Protein AF-A0AAD5N451-F1 (afdb_monomer)

Mean predicted aligned error: 6.52 Å

Nearest PDB structures (foldseek):
  6ysz-assembly1_A  TM=2.350E-01  e=9.294E+00  Escherichia phage T7

Structure (mmCIF, N/CA/C/O backbone):
data_AF-A0AAD5N451-F1
#
_entry.id   AF-A0AAD5N451-F1
#
loop_
_atom_site.group_PDB
_atom_site.id
_atom_site.type_symbol
_atom_site.label_atom_id
_atom_site.label_alt_id
_atom_site.label_comp_id
_atom_site.label_asym_id
_atom_site.label_entity_id
_atom_site.label_seq_id
_atom_site.pdbx_PDB_ins_code
_atom_site.Cartn_x
_atom_site.Cartn_y
_atom_site.Cartn_z
_atom_site.occupancy
_atom_site.B_iso_or_equiv
_atom_site.auth_seq_id
_atom_site.auth_comp_id
_atom_site.auth_asym_id
_atom_site.auth_atom_id
_atom_site.pdbx_PDB_model_num
ATOM 1 N N . MET A 1 1 ? 21.929 -7.460 15.773 1.00 34.41 1 MET A N 1
ATOM 2 C CA . MET A 1 1 ? 21.464 -6.468 16.767 1.00 34.41 1 MET A CA 1
ATOM 3 C C . MET A 1 1 ? 19.947 -6.476 16.775 1.00 34.41 1 MET A C 1
ATOM 5 O O . MET A 1 1 ? 19.347 -6.658 15.726 1.00 34.41 1 MET A O 1
ATOM 9 N N . SER A 1 2 ? 19.383 -6.447 17.977 1.00 41.31 2 SER A N 1
ATOM 10 C CA . SER A 1 2 ? 18.053 -6.910 18.386 1.00 41.31 2 SER A CA 1
ATOM 11 C C . SER A 1 2 ? 16.880 -6.213 17.697 1.00 41.31 2 SER A C 1
ATOM 13 O O . SER A 1 2 ? 16.748 -4.995 17.769 1.00 41.31 2 SER A O 1
ATOM 15 N N . GLY A 1 3 ? 15.994 -7.016 17.100 1.00 50.75 3 GLY A N 1
ATOM 16 C CA . GLY A 1 3 ? 14.674 -6.590 16.650 1.00 50.75 3 GLY A CA 1
ATOM 17 C C . GLY A 1 3 ? 13.746 -6.352 17.838 1.00 50.75 3 GLY A C 1
ATOM 18 O O . GLY A 1 3 ? 13.316 -7.294 18.493 1.00 50.75 3 GLY A O 1
ATOM 19 N N . ILE A 1 4 ? 13.460 -5.086 18.100 1.00 49.50 4 ILE A N 1
ATOM 20 C CA . ILE A 1 4 ? 12.461 -4.575 19.041 1.00 49.50 4 ILE A 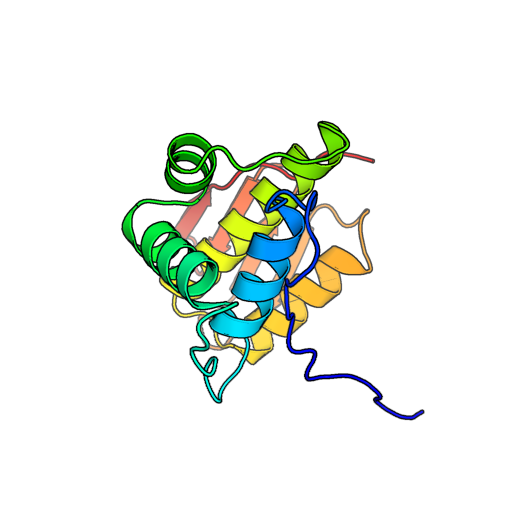CA 1
ATOM 21 C C . ILE A 1 4 ? 11.933 -3.354 18.271 1.00 49.50 4 ILE A C 1
ATOM 23 O O . ILE A 1 4 ? 12.651 -2.372 18.168 1.00 49.50 4 ILE A O 1
ATOM 27 N N . ILE A 1 5 ? 10.850 -3.379 17.492 1.00 43.84 5 ILE A N 1
ATOM 28 C CA . ILE A 1 5 ? 9.467 -3.827 17.698 1.00 43.84 5 ILE A CA 1
ATOM 29 C C . ILE A 1 5 ? 8.921 -4.249 16.312 1.00 43.84 5 ILE A C 1
ATOM 31 O O . ILE A 1 5 ? 9.168 -3.550 15.336 1.00 43.84 5 ILE A O 1
ATOM 35 N N . ARG A 1 6 ? 8.196 -5.376 16.198 1.00 48.69 6 ARG A N 1
ATOM 36 C CA . ARG A 1 6 ? 7.513 -5.812 14.946 1.00 48.69 6 ARG A CA 1
ATOM 37 C C . ARG A 1 6 ? 5.982 -5.868 15.057 1.00 48.69 6 ARG A C 1
ATOM 39 O O . ARG A 1 6 ? 5.313 -6.225 14.101 1.00 48.69 6 ARG A O 1
ATOM 46 N N . ASN A 1 7 ? 5.443 -5.553 16.234 1.00 43.16 7 ASN A N 1
ATOM 47 C CA . ASN A 1 7 ? 4.014 -5.509 16.529 1.00 43.16 7 ASN A CA 1
ATOM 48 C C . ASN A 1 7 ? 3.766 -4.277 17.399 1.00 43.16 7 ASN A C 1
ATOM 50 O O . ASN A 1 7 ? 4.095 -4.289 18.585 1.00 43.16 7 ASN A O 1
ATOM 54 N N . ALA A 1 8 ? 3.222 -3.219 16.808 1.00 47.50 8 ALA A N 1
ATOM 55 C CA . ALA A 1 8 ? 2.710 -2.069 17.537 1.00 47.50 8 ALA A CA 1
ATOM 56 C C . ALA A 1 8 ? 1.196 -2.019 17.309 1.00 47.50 8 ALA A C 1
ATOM 58 O O . ALA A 1 8 ? 0.735 -1.866 16.184 1.00 47.50 8 ALA A O 1
ATOM 59 N N . GLY A 1 9 ? 0.418 -2.217 18.374 1.00 50.03 9 GLY A N 1
ATOM 60 C CA . GLY A 1 9 ? -1.025 -1.999 18.349 1.00 50.03 9 GLY A CA 1
ATOM 61 C C . GLY A 1 9 ? -1.315 -0.540 18.678 1.00 50.03 9 GLY A C 1
ATOM 62 O O . GLY A 1 9 ? -0.890 -0.056 19.726 1.00 50.03 9 GLY A O 1
ATOM 63 N N . PHE A 1 10 ? -2.017 0.163 17.792 1.00 53.16 10 PHE A N 1
ATOM 64 C CA . PHE A 1 10 ? -2.433 1.542 18.028 1.00 53.16 10 PHE A CA 1
ATOM 65 C C . PHE A 1 10 ? -3.769 1.570 18.783 1.00 53.16 10 PHE A C 1
ATOM 67 O O . PHE A 1 10 ? -4.758 1.012 18.308 1.00 53.16 10 PHE A O 1
ATOM 74 N N . ALA A 1 11 ? -3.804 2.228 19.943 1.00 50.09 11 ALA A N 1
ATOM 75 C CA . ALA A 1 11 ? -5.024 2.504 20.702 1.00 50.09 11 ALA A CA 1
ATOM 76 C C . ALA A 1 11 ? -5.241 4.024 20.753 1.00 50.09 11 ALA A C 1
ATOM 78 O O . ALA A 1 11 ? -4.343 4.766 21.155 1.00 50.09 11 ALA A O 1
ATOM 79 N N . TRP A 1 12 ? -6.413 4.504 20.321 1.00 54.59 12 TRP A N 1
ATOM 80 C CA . TRP A 1 12 ? -6.744 5.933 20.276 1.00 54.59 12 TRP A CA 1
ATOM 81 C C . TRP A 1 12 ? -7.807 6.241 21.336 1.00 54.59 12 TRP A C 1
ATOM 83 O O . TRP A 1 12 ? -8.982 5.975 21.145 1.00 54.59 12 TRP A O 1
ATOM 93 N N . TYR A 1 13 ? -7.417 6.798 22.481 1.00 52.19 13 TYR A N 1
ATOM 94 C CA . TYR A 1 13 ? -8.381 7.108 23.550 1.00 52.19 13 TYR A CA 1
ATOM 95 C C . TYR A 1 13 ? -8.159 8.485 24.194 1.00 52.19 13 TYR A C 1
ATOM 97 O O . TYR A 1 13 ? -8.376 8.670 25.388 1.00 52.19 13 TYR A O 1
ATOM 105 N N . TYR A 1 14 ? -7.751 9.484 23.401 1.00 51.94 14 TYR A N 1
ATOM 106 C CA . TYR A 1 14 ? -7.546 10.854 23.888 1.00 51.94 14 TYR A CA 1
ATOM 107 C C . TYR A 1 14 ? -8.363 11.882 23.084 1.00 51.94 14 TYR A C 1
ATOM 109 O O . TYR A 1 14 ? -8.024 12.159 21.938 1.00 51.94 14 TYR A O 1
ATOM 117 N N . PRO A 1 15 ? -9.411 12.510 23.644 1.00 48.81 15 PRO A N 1
ATOM 118 C CA . PRO A 1 15 ? -9.972 13.746 23.083 1.00 48.81 15 PRO A CA 1
ATOM 119 C C . PRO A 1 15 ? -8.926 14.862 23.276 1.00 48.81 15 PRO A C 1
ATOM 121 O O . PRO A 1 15 ? -8.433 14.974 24.402 1.00 48.81 15 PRO A O 1
ATOM 124 N N . PRO A 1 16 ? -8.521 15.673 22.269 1.00 59.28 16 PRO A N 1
ATOM 125 C CA . PRO A 1 16 ? -9.160 16.039 20.990 1.00 59.28 16 PRO A CA 1
ATOM 126 C C . PRO A 1 16 ? -8.526 15.401 19.726 1.00 59.28 16 PRO A C 1
ATOM 128 O O . PRO A 1 16 ? -8.333 16.062 18.707 1.00 59.28 16 PRO A O 1
ATOM 131 N N . PHE A 1 17 ? -8.122 14.134 19.778 1.00 60.41 17 PHE A N 1
ATOM 132 C CA . PHE A 1 17 ? -7.362 13.508 18.697 1.00 60.41 17 PHE A CA 1
ATOM 133 C C . PHE A 1 17 ? -8.218 13.175 17.458 1.00 60.41 17 PHE A C 1
ATOM 135 O O . PHE A 1 17 ? -9.105 12.323 17.504 1.00 60.41 17 PHE A O 1
ATOM 142 N N . GLU A 1 18 ? -7.925 13.822 16.328 1.00 64.81 18 GLU A N 1
ATOM 143 C CA . GLU A 1 18 ? -8.526 13.525 15.022 1.00 64.81 18 GLU A CA 1
ATOM 144 C C . GLU A 1 18 ? -7.817 12.342 14.345 1.00 64.81 18 GLU A C 1
ATOM 146 O O . GLU A 1 18 ? -6.592 12.219 14.403 1.00 64.81 18 GLU A O 1
ATOM 151 N N . ALA A 1 19 ? -8.577 11.470 13.675 1.00 65.19 19 ALA A N 1
ATOM 152 C CA . ALA A 1 19 ? -8.020 10.346 12.928 1.00 65.19 19 ALA A CA 1
ATOM 153 C C . ALA A 1 19 ? -7.225 10.859 11.718 1.00 65.19 19 ALA A C 1
ATOM 155 O O . ALA A 1 19 ? -7.788 11.204 10.681 1.00 65.19 19 ALA A O 1
ATOM 156 N N . ARG A 1 20 ? -5.903 10.929 11.864 1.00 83.25 20 ARG A N 1
ATOM 157 C CA . ARG A 1 20 ? -5.005 11.405 10.811 1.00 83.25 20 ARG A CA 1
ATOM 158 C C . ARG A 1 20 ? -4.699 10.301 9.806 1.00 83.25 20 ARG A C 1
ATOM 160 O O . ARG A 1 20 ? -4.713 9.117 10.146 1.00 83.25 20 ARG A O 1
ATOM 167 N N . LEU A 1 21 ? -4.373 10.706 8.582 1.00 89.62 21 LEU A N 1
ATOM 168 C CA . LEU A 1 21 ? -4.054 9.791 7.488 1.00 89.62 21 LEU A CA 1
ATOM 169 C C . LEU A 1 21 ? -2.895 8.839 7.828 1.00 89.62 21 LEU A C 1
ATOM 171 O O . LEU A 1 21 ? -2.937 7.674 7.447 1.00 89.62 21 LEU A O 1
ATOM 175 N N . TRP A 1 22 ? -1.904 9.292 8.604 1.00 89.19 22 TRP A N 1
ATOM 176 C CA . TRP A 1 22 ? -0.780 8.442 9.011 1.00 89.19 22 TRP A CA 1
ATOM 177 C C . TRP A 1 22 ? -1.228 7.222 9.828 1.00 89.19 22 TRP A C 1
ATOM 179 O O . TRP A 1 22 ? -0.654 6.155 9.685 1.00 89.19 22 TRP A O 1
ATOM 189 N N . ILE A 1 23 ? -2.301 7.327 10.618 1.00 89.75 23 ILE A N 1
ATOM 190 C CA . ILE A 1 23 ? -2.825 6.194 11.399 1.00 89.75 23 ILE A CA 1
ATOM 191 C C . ILE A 1 23 ? -3.453 5.161 10.469 1.00 89.75 23 ILE A C 1
ATOM 193 O O . ILE A 1 23 ? -3.270 3.963 10.655 1.00 89.75 23 ILE A O 1
ATOM 197 N N . LEU A 1 24 ? -4.201 5.628 9.462 1.00 93.38 24 LEU A N 1
ATOM 198 C CA . LEU A 1 24 ? -4.756 4.743 8.443 1.00 93.38 24 LEU A CA 1
ATOM 199 C C . LEU A 1 24 ? -3.633 4.014 7.705 1.00 93.38 24 LEU A C 1
ATOM 201 O O . LEU A 1 24 ? -3.754 2.817 7.472 1.00 93.38 24 LEU A O 1
ATOM 205 N N . TYR A 1 25 ? -2.548 4.721 7.385 1.00 93.81 25 TYR A N 1
ATOM 206 C CA . TYR A 1 25 ? -1.359 4.126 6.789 1.00 93.81 25 TYR A CA 1
ATOM 207 C C . TYR A 1 25 ? -0.738 3.040 7.679 1.00 93.81 25 TYR A C 1
ATOM 209 O O . TYR A 1 25 ? -0.561 1.928 7.198 1.00 93.81 25 TYR A O 1
ATOM 217 N N . GLU A 1 26 ? -0.495 3.303 8.966 1.00 91.25 26 GLU A N 1
ATOM 218 C CA . GLU A 1 26 ? 0.058 2.302 9.898 1.00 91.25 26 GLU A CA 1
ATOM 219 C C . GLU A 1 26 ? -0.845 1.063 10.018 1.00 91.25 26 GLU A C 1
ATOM 221 O O . GLU A 1 26 ? -0.378 -0.075 9.984 1.00 91.25 26 GLU A O 1
ATOM 226 N N . VAL A 1 27 ? -2.166 1.264 10.109 1.00 92.88 27 VAL A N 1
ATOM 227 C CA . VAL A 1 27 ? -3.127 0.150 10.155 1.00 92.88 27 VAL A CA 1
ATOM 228 C C . VAL A 1 27 ? -3.129 -0.630 8.840 1.00 92.88 27 VAL A C 1
ATOM 230 O O . VAL A 1 27 ? -3.204 -1.857 8.876 1.00 92.88 27 VAL A O 1
ATOM 233 N N . ALA A 1 28 ? -3.038 0.048 7.694 1.00 95.06 28 ALA A N 1
ATOM 234 C CA . ALA A 1 28 ? -2.970 -0.592 6.383 1.00 95.06 28 ALA A CA 1
ATOM 235 C C . ALA A 1 28 ? -1.677 -1.397 6.216 1.00 95.06 28 ALA A C 1
ATOM 237 O O . ALA A 1 28 ? -1.737 -2.558 5.821 1.00 95.06 28 ALA A O 1
ATOM 238 N N . GLU A 1 29 ? -0.527 -0.810 6.546 1.00 93.44 29 GLU A N 1
ATOM 239 C CA . GLU A 1 29 ? 0.782 -1.465 6.478 1.00 93.44 29 GLU A CA 1
ATOM 240 C C . GLU A 1 29 ? 0.782 -2.730 7.329 1.00 93.44 29 GLU A C 1
ATOM 242 O O . GLU A 1 29 ? 1.055 -3.816 6.812 1.00 93.44 29 GLU A O 1
ATOM 247 N N . TYR A 1 30 ? 0.315 -2.634 8.575 1.00 91.56 30 TYR A N 1
ATOM 248 C CA . TYR A 1 30 ? 0.212 -3.793 9.447 1.00 91.56 30 TYR A CA 1
ATOM 249 C C . TYR A 1 30 ? -0.764 -4.843 8.905 1.00 91.56 30 TYR A C 1
ATOM 251 O O . TYR A 1 30 ? -0.428 -6.020 8.798 1.00 91.56 30 TYR A O 1
ATOM 259 N N . MET A 1 31 ? -1.987 -4.439 8.555 1.00 93.19 31 MET A N 1
ATOM 260 C CA . MET A 1 31 ? -3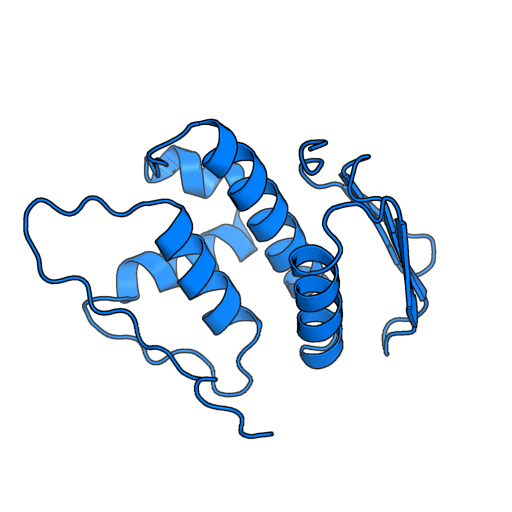.041 -5.361 8.129 1.00 93.19 31 MET A CA 1
ATOM 261 C C . MET A 1 31 ? -2.683 -6.102 6.837 1.00 93.19 31 MET A C 1
ATOM 263 O O . MET A 1 31 ? -2.978 -7.290 6.727 1.00 93.19 31 MET A O 1
ATOM 267 N N . LEU A 1 32 ? -2.080 -5.411 5.868 1.00 94.06 32 LEU A N 1
ATOM 268 C CA . LEU A 1 32 ? -1.798 -5.957 4.538 1.00 94.06 32 LEU A CA 1
ATOM 269 C C . LEU A 1 32 ? -0.450 -6.675 4.468 1.00 94.06 32 LEU A C 1
ATOM 271 O O . LEU A 1 32 ? -0.225 -7.462 3.552 1.00 94.06 32 LEU A O 1
ATOM 275 N N . THR A 1 33 ? 0.431 -6.452 5.446 1.00 91.81 33 THR A N 1
ATOM 276 C CA . THR A 1 33 ? 1.725 -7.133 5.503 1.00 91.81 33 THR A CA 1
ATOM 277 C C . THR A 1 33 ? 1.861 -8.108 6.668 1.00 91.81 33 THR A C 1
ATOM 279 O O . THR A 1 33 ? 2.880 -8.780 6.746 1.00 91.81 33 THR A O 1
ATOM 282 N N . CYS A 1 34 ? 0.897 -8.261 7.579 1.00 88.44 34 CYS A N 1
ATOM 283 C CA . CYS A 1 34 ? 0.967 -9.247 8.664 1.00 88.44 34 CYS A CA 1
ATOM 284 C C . CYS A 1 34 ? 0.323 -10.586 8.266 1.00 88.44 34 CYS A C 1
ATOM 286 O O . CYS A 1 34 ? -0.864 -10.661 7.962 1.00 88.44 34 CYS A O 1
ATOM 288 N N . SER A 1 35 ? 1.078 -11.685 8.363 1.00 79.19 35 SER A N 1
ATOM 289 C CA . SER A 1 35 ? 0.599 -13.042 8.054 1.00 79.19 35 SER A CA 1
ATOM 290 C C . SER A 1 35 ? -0.412 -13.598 9.070 1.00 79.19 35 SER A C 1
ATOM 292 O O . SER A 1 35 ? -1.094 -14.574 8.777 1.00 79.19 35 SER A O 1
ATOM 294 N N . GLY A 1 36 ? -0.528 -12.983 10.253 1.00 80.81 36 GLY A N 1
ATOM 295 C CA . GLY A 1 36 ? -1.521 -13.335 11.276 1.00 80.81 36 GLY A CA 1
ATOM 296 C C . GLY A 1 36 ? -2.837 -12.558 11.172 1.00 80.81 36 GLY A C 1
ATOM 297 O O . GLY A 1 36 ? -3.745 -12.799 11.966 1.00 80.81 36 GLY A O 1
ATOM 298 N N . GLY A 1 37 ? -2.940 -11.625 10.220 1.00 81.75 37 GLY A N 1
ATOM 299 C CA . GLY A 1 37 ? -4.030 -10.658 10.167 1.00 81.75 37 GLY A CA 1
ATOM 300 C C . GLY A 1 37 ? -3.997 -9.663 11.331 1.00 81.75 37 GLY A C 1
ATOM 301 O O . GLY A 1 37 ? -3.108 -9.677 12.184 1.00 81.75 37 GLY A O 1
ATOM 302 N N . ILE A 1 38 ? -4.987 -8.774 11.358 1.00 85.62 38 ILE A N 1
ATOM 303 C CA . ILE A 1 38 ? -5.158 -7.786 12.424 1.00 85.62 38 ILE A CA 1
ATOM 304 C C . ILE A 1 38 ? -6.315 -8.191 13.337 1.00 85.62 38 ILE A C 1
ATOM 306 O O . ILE A 1 38 ? -7.416 -8.493 12.872 1.00 85.62 38 ILE A O 1
ATOM 310 N N . LEU A 1 39 ? -6.076 -8.183 14.651 1.00 87.44 39 LEU A N 1
ATOM 311 C CA . LEU A 1 39 ? -7.152 -8.330 15.626 1.00 87.44 39 LEU A CA 1
ATOM 312 C C . LEU A 1 39 ? -8.012 -7.066 15.601 1.00 87.44 39 LEU A C 1
ATOM 314 O O . LEU A 1 39 ? -7.521 -5.972 15.879 1.00 87.44 39 LEU A O 1
ATOM 318 N N . ARG A 1 40 ? -9.297 -7.237 15.298 1.00 88.69 40 ARG A N 1
ATOM 319 C CA . ARG A 1 40 ? -10.297 -6.175 15.373 1.00 88.69 40 ARG A CA 1
ATOM 320 C C . ARG A 1 40 ? -10.596 -5.824 16.824 1.00 88.69 40 ARG A C 1
ATOM 322 O O . ARG A 1 40 ? -10.993 -6.681 17.612 1.00 88.69 40 ARG A O 1
ATOM 329 N N . THR A 1 41 ? -10.405 -4.561 17.166 1.00 88.06 41 THR A N 1
ATOM 330 C CA . THR A 1 41 ? -10.757 -3.970 18.455 1.00 88.06 41 THR A CA 1
ATOM 331 C C . THR A 1 41 ? -11.653 -2.758 18.206 1.00 88.06 41 THR A C 1
ATOM 333 O O . THR A 1 41 ? -11.590 -2.175 17.122 1.00 88.06 41 THR A O 1
ATOM 336 N N . PRO A 1 42 ? -12.460 -2.318 19.189 1.00 86.62 42 PRO A N 1
ATOM 337 C CA . PRO A 1 42 ? -13.278 -1.110 19.042 1.00 86.62 42 PRO A CA 1
ATOM 338 C C . PRO A 1 42 ? -12.486 0.115 18.555 1.00 86.62 42 PRO A C 1
ATOM 340 O O . PRO A 1 42 ? -13.017 0.959 17.835 1.00 86.62 42 PRO A O 1
ATOM 343 N N . ASP A 1 43 ? -11.196 0.172 18.889 1.00 81.69 43 ASP A N 1
ATOM 344 C CA . ASP A 1 43 ? -10.313 1.265 18.510 1.00 81.69 43 ASP A CA 1
ATOM 345 C C . ASP A 1 43 ? -9.901 1.183 17.031 1.00 81.69 43 ASP A C 1
ATOM 347 O O . ASP A 1 43 ? -9.962 2.171 16.298 1.00 81.69 43 ASP A O 1
ATOM 351 N N . ASN A 1 44 ? -9.496 0.020 16.532 1.00 87.12 44 ASN A N 1
ATOM 352 C CA . ASN A 1 44 ? -9.005 -0.067 15.156 1.00 87.12 44 ASN A CA 1
ATOM 353 C C . ASN A 1 44 ? -10.095 -0.393 14.123 1.00 87.12 44 ASN A C 1
ATOM 355 O O . ASN A 1 44 ? -9.844 -0.209 12.933 1.00 87.12 44 ASN A O 1
ATOM 359 N N . GLU A 1 45 ? -11.300 -0.792 14.549 1.00 90.62 45 GLU A N 1
ATOM 360 C CA . GLU A 1 45 ? -12.372 -1.297 13.676 1.00 90.62 45 GLU A CA 1
ATOM 361 C C . GLU A 1 45 ? -12.672 -0.367 12.496 1.00 90.62 45 GLU A C 1
ATOM 363 O O . GLU A 1 45 ? -12.783 -0.813 11.350 1.00 90.62 45 GLU A O 1
ATOM 368 N N . LYS A 1 46 ? -12.752 0.945 12.759 1.00 92.00 46 LYS A N 1
ATOM 369 C CA . LYS A 1 46 ? -13.006 1.947 11.714 1.00 92.00 46 LYS A CA 1
ATOM 370 C C . LYS A 1 46 ? -11.902 1.952 10.655 1.00 92.00 46 LYS A C 1
ATOM 372 O O . LYS A 1 46 ? -12.185 1.942 9.465 1.00 92.00 46 LYS A O 1
ATOM 377 N N . PHE A 1 47 ? -10.640 1.904 11.081 1.00 93.38 47 PHE A N 1
ATOM 378 C CA . PHE A 1 47 ? -9.495 1.921 10.174 1.00 93.38 47 PHE A CA 1
ATOM 379 C C . PHE A 1 47 ? -9.401 0.610 9.398 1.00 93.38 47 PHE A C 1
ATOM 381 O O . PHE A 1 47 ? -9.205 0.647 8.191 1.00 93.38 47 PHE A O 1
ATOM 388 N N . VAL A 1 48 ? -9.623 -0.531 10.057 1.00 94.69 48 VAL A N 1
ATOM 389 C CA . VAL A 1 48 ? -9.686 -1.848 9.403 1.00 94.69 48 VAL A CA 1
ATOM 390 C C . VAL A 1 48 ? -10.756 -1.856 8.312 1.00 94.69 48 VAL A C 1
ATOM 392 O O . VAL A 1 48 ? -10.495 -2.298 7.195 1.00 94.69 48 VAL A O 1
ATOM 395 N N . SER A 1 49 ? -11.940 -1.316 8.602 1.00 95.88 49 SER A N 1
ATOM 396 C CA . SER A 1 49 ? -13.030 -1.209 7.628 1.00 95.88 49 SER A CA 1
ATOM 397 C C . SER A 1 49 ? -12.650 -0.316 6.444 1.00 95.88 49 SER A C 1
ATOM 399 O O . SER A 1 49 ? -12.876 -0.688 5.296 1.00 95.88 49 SER A O 1
ATOM 401 N N . HIS A 1 50 ? -12.001 0.823 6.697 1.00 96.88 50 HIS A N 1
ATOM 402 C CA . HIS A 1 50 ? -11.534 1.708 5.629 1.00 96.88 50 HIS A CA 1
ATOM 403 C C . HIS A 1 50 ? -10.411 1.070 4.797 1.00 96.88 50 HIS A C 1
ATOM 405 O O . HIS A 1 50 ? -10.379 1.257 3.589 1.00 96.88 50 HIS A O 1
ATOM 411 N N . VAL A 1 51 ? -9.523 0.258 5.384 1.00 96.88 51 VAL A N 1
ATOM 412 C CA . VAL A 1 51 ? -8.525 -0.513 4.617 1.00 96.88 51 VAL A CA 1
ATOM 413 C C . VAL A 1 51 ? -9.200 -1.512 3.677 1.00 96.88 51 VAL A C 1
ATOM 415 O O . VAL A 1 51 ? -8.812 -1.619 2.515 1.00 96.88 51 VAL A O 1
ATOM 418 N N . GLN A 1 52 ? -10.249 -2.197 4.135 1.00 96.81 52 GLN A N 1
ATOM 419 C CA . GLN A 1 52 ? -11.042 -3.076 3.269 1.00 96.81 52 GLN A CA 1
ATOM 420 C C . GLN A 1 52 ? -11.731 -2.305 2.140 1.00 96.81 52 GLN A C 1
ATOM 422 O O . GLN A 1 52 ? -11.751 -2.771 1.003 1.00 96.81 52 GLN A O 1
ATOM 427 N N . GLU A 1 53 ? -12.251 -1.114 2.429 1.00 97.88 53 GLU A N 1
ATOM 428 C CA . GLU A 1 53 ? -12.812 -0.223 1.415 1.00 97.88 53 GLU A CA 1
ATOM 429 C C . GLU A 1 53 ? -11.754 0.212 0.393 1.00 97.88 53 GLU A C 1
ATOM 431 O O . GLU A 1 53 ? -12.031 0.183 -0.804 1.00 97.88 53 GLU A O 1
ATOM 436 N N . MET A 1 54 ? -10.524 0.523 0.822 1.00 98.25 54 MET A N 1
ATOM 437 C CA . MET A 1 54 ? -9.431 0.868 -0.095 1.00 98.25 54 MET A CA 1
ATOM 438 C C . MET A 1 54 ? -9.100 -0.272 -1.061 1.00 98.25 54 MET A C 1
ATOM 440 O O . MET A 1 54 ? -8.852 -0.004 -2.234 1.00 98.25 54 MET A O 1
ATOM 444 N N . LEU A 1 55 ? -9.145 -1.529 -0.606 1.00 97.25 55 LEU A N 1
ATOM 445 C CA . LEU A 1 55 ? -8.944 -2.699 -1.472 1.00 97.25 55 LEU A CA 1
ATOM 446 C C . LEU A 1 55 ? -10.046 -2.842 -2.537 1.00 97.25 55 LEU A C 1
ATOM 448 O O . LEU A 1 55 ? -9.769 -3.329 -3.631 1.00 97.25 55 LEU A O 1
ATOM 452 N N . GLN A 1 56 ? -11.277 -2.414 -2.235 1.00 97.06 56 GLN A N 1
ATOM 453 C CA . GLN A 1 56 ? -12.448 -2.573 -3.110 1.00 97.06 56 GLN A CA 1
ATOM 454 C C . GLN A 1 56 ? -12.708 -1.372 -4.029 1.00 97.06 56 GLN A C 1
ATOM 456 O O . GLN A 1 56 ? -13.088 -1.542 -5.184 1.00 97.06 56 GLN A O 1
ATOM 461 N N . VAL A 1 57 ? -12.557 -0.157 -3.502 1.00 96.69 57 VAL A N 1
ATOM 462 C CA . VAL A 1 57 ? -12.969 1.106 -4.139 1.00 96.69 57 VAL A CA 1
ATOM 463 C C . VAL A 1 57 ? -11.761 1.964 -4.522 1.00 96.69 57 VAL A C 1
ATOM 465 O O . VAL A 1 57 ? -11.853 2.796 -5.423 1.00 96.69 57 VAL A O 1
ATOM 468 N N . GLY A 1 58 ? -10.623 1.768 -3.856 1.00 96.38 58 GLY A N 1
ATOM 469 C CA . GLY A 1 58 ? -9.408 2.558 -4.031 1.00 96.38 58 GLY A CA 1
ATOM 470 C C . GLY A 1 58 ? -9.131 3.523 -2.875 1.00 96.38 58 GLY A C 1
ATOM 471 O O . GLY A 1 58 ? -9.999 3.860 -2.065 1.00 96.38 58 GLY A O 1
ATOM 472 N N . VAL A 1 59 ? -7.888 4.000 -2.816 1.00 97.19 59 VAL A N 1
ATOM 473 C CA . VAL A 1 59 ? -7.362 4.807 -1.703 1.00 97.19 59 VAL A CA 1
ATOM 474 C C . VAL A 1 59 ? -7.939 6.219 -1.691 1.00 97.19 59 VAL A C 1
ATOM 476 O O . VAL A 1 59 ? -8.576 6.611 -0.715 1.00 97.19 59 VAL A O 1
ATOM 479 N N . ARG A 1 60 ? -7.772 6.986 -2.777 1.00 95.69 60 ARG A N 1
ATOM 480 C CA . ARG A 1 60 ? -8.234 8.385 -2.849 1.00 95.69 60 ARG A CA 1
ATOM 481 C C . ARG A 1 60 ? -9.734 8.555 -2.560 1.00 95.69 60 ARG A C 1
ATOM 483 O O . ARG A 1 60 ? -10.053 9.424 -1.747 1.00 95.69 60 ARG A O 1
ATOM 490 N N . PRO A 1 61 ? -10.656 7.754 -3.140 1.00 96.81 61 PRO A N 1
ATOM 491 C CA . PRO A 1 61 ? -12.080 7.868 -2.823 1.00 96.81 61 PRO A CA 1
ATOM 492 C C . PRO A 1 61 ? -12.373 7.626 -1.340 1.00 96.81 61 PRO A C 1
ATOM 494 O O . PRO A 1 61 ? -13.162 8.359 -0.747 1.00 96.81 61 PRO A O 1
ATOM 497 N N . THR A 1 62 ? -11.704 6.642 -0.733 1.00 96.94 62 THR A N 1
ATOM 498 C CA . THR A 1 62 ? -11.844 6.315 0.693 1.00 96.94 62 THR A CA 1
ATOM 499 C C . THR A 1 62 ? -11.338 7.462 1.576 1.00 96.94 62 THR A C 1
ATOM 501 O O . THR A 1 62 ? -12.042 7.907 2.482 1.00 96.94 62 THR A O 1
ATOM 504 N N . ILE A 1 63 ? -10.152 8.008 1.277 1.00 94.62 63 ILE A N 1
ATOM 505 C CA . ILE A 1 63 ? -9.573 9.157 1.996 1.00 94.62 63 ILE A CA 1
ATOM 506 C C . ILE A 1 63 ? -10.524 10.360 1.957 1.00 94.62 63 ILE A C 1
ATOM 508 O O . ILE A 1 63 ? -10.791 10.968 2.994 1.00 94.62 63 ILE A O 1
ATOM 512 N N . GLN A 1 64 ? -11.057 10.684 0.774 1.00 94.06 64 GLN A N 1
ATOM 513 C CA . GLN A 1 64 ? -11.964 11.818 0.579 1.00 94.06 64 GLN A CA 1
ATOM 514 C C . GLN A 1 64 ? -13.303 11.616 1.294 1.00 94.06 64 GLN A C 1
ATOM 516 O O . GLN A 1 64 ? -13.779 12.527 1.969 1.00 94.06 64 GLN A O 1
ATOM 521 N N . ARG A 1 65 ? -13.898 10.422 1.181 1.00 95.31 65 ARG A N 1
ATOM 522 C CA . ARG A 1 65 ? -15.192 10.081 1.788 1.00 95.31 65 ARG A CA 1
ATOM 523 C C . ARG A 1 65 ? -15.172 10.199 3.308 1.00 95.31 65 ARG A C 1
ATO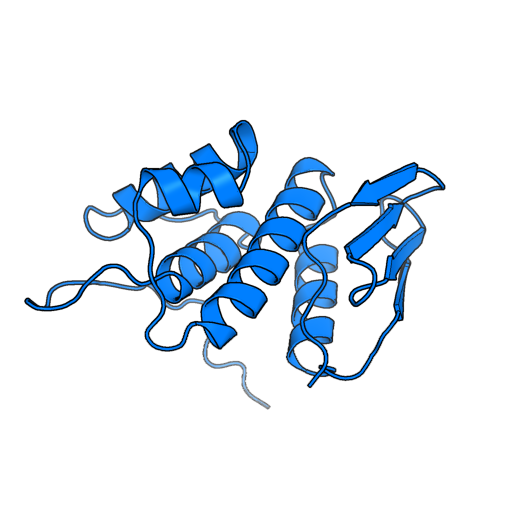M 525 O O . ARG A 1 65 ? -16.123 10.716 3.885 1.00 95.31 65 ARG A O 1
ATOM 532 N N . HIS A 1 66 ? -14.089 9.747 3.936 1.00 92.94 66 HIS A N 1
ATOM 533 C CA . HIS A 1 66 ? -13.946 9.739 5.395 1.00 92.94 66 HIS A CA 1
ATOM 534 C C . HIS A 1 66 ? -13.236 10.975 5.951 1.00 92.94 66 HIS A C 1
ATOM 536 O O . HIS A 1 66 ? -13.017 11.068 7.156 1.00 92.94 66 HIS A O 1
ATOM 542 N N . GLY A 1 67 ? -12.892 11.938 5.090 1.00 91.19 67 GLY A N 1
ATOM 543 C CA . GLY A 1 67 ? -12.339 13.227 5.496 1.00 91.19 67 GLY A CA 1
ATOM 544 C C . GLY A 1 67 ? -10.984 13.132 6.198 1.00 91.19 67 GLY A C 1
ATOM 545 O O . GLY A 1 67 ? -10.705 13.953 7.073 1.00 91.19 67 GLY A O 1
ATOM 546 N N . TYR A 1 68 ? -10.153 12.147 5.840 1.00 90.88 68 TYR A N 1
ATOM 547 C CA . TYR A 1 68 ? -8.812 12.001 6.406 1.00 90.88 68 TYR A CA 1
ATOM 548 C C . TYR A 1 68 ? -7.942 13.220 6.089 1.00 90.88 68 TYR A C 1
ATOM 550 O O . TYR A 1 68 ? -7.916 13.707 4.960 1.00 90.88 68 TYR A O 1
ATOM 558 N N . ARG A 1 69 ? -7.200 13.689 7.097 1.00 86.88 69 ARG A N 1
ATOM 559 C CA . ARG A 1 69 ? -6.296 14.843 6.997 1.00 86.88 69 ARG A CA 1
ATOM 560 C C . ARG A 1 69 ? -4.901 14.497 7.501 1.00 86.88 69 ARG A C 1
ATOM 562 O O . ARG A 1 69 ? -4.729 13.597 8.330 1.00 86.88 69 ARG A O 1
ATOM 569 N N . SER A 1 70 ? -3.925 15.268 7.045 1.00 82.69 70 SER A N 1
ATOM 570 C CA . SER A 1 70 ? -2.583 15.331 7.621 1.00 82.69 70 SER A CA 1
ATOM 571 C C . SER A 1 70 ? -2.371 16.696 8.269 1.00 82.69 70 SER A C 1
ATOM 573 O O . SER A 1 70 ? -3.075 17.654 7.964 1.00 82.69 70 SER A O 1
ATOM 575 N N . THR A 1 71 ? -1.425 16.787 9.204 1.00 80.12 71 THR A N 1
ATOM 576 C CA . THR A 1 71 ? -1.052 18.084 9.796 1.00 80.12 71 THR A CA 1
ATOM 577 C C . THR A 1 71 ? -0.340 18.971 8.784 1.00 80.12 71 THR A C 1
ATOM 579 O O . THR A 1 71 ? -0.521 20.184 8.810 1.00 80.12 71 THR A O 1
ATOM 582 N N . TYR A 1 72 ? 0.430 18.353 7.891 1.00 79.50 72 TYR A N 1
ATOM 583 C CA . TYR A 1 72 ? 1.076 19.005 6.767 1.00 79.50 72 TYR A CA 1
ATOM 584 C C . TYR A 1 72 ? 0.539 18.404 5.472 1.00 79.50 72 TYR A C 1
ATOM 586 O O . TYR A 1 72 ? 0.474 17.181 5.339 1.00 79.50 72 TYR A O 1
ATOM 594 N N . ASP A 1 73 ? 0.181 19.255 4.512 1.00 78.44 73 ASP A N 1
ATOM 595 C CA . ASP A 1 73 ? -0.350 18.806 3.219 1.00 78.44 73 ASP A CA 1
ATOM 596 C C . ASP A 1 73 ? 0.668 17.943 2.460 1.00 78.44 73 ASP A C 1
ATOM 598 O O . ASP A 1 73 ? 0.296 16.949 1.842 1.00 78.44 73 ASP A 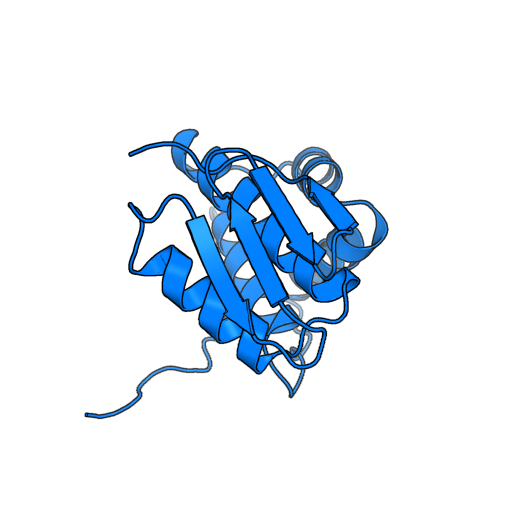O 1
ATOM 602 N N . GLY A 1 74 ? 1.967 18.236 2.603 1.00 82.19 74 GLY A N 1
ATOM 603 C CA . GLY A 1 74 ? 3.037 17.420 2.021 1.00 82.19 74 GLY A CA 1
ATOM 604 C C . GLY A 1 74 ? 3.005 15.961 2.489 1.00 82.19 74 GLY A C 1
ATOM 605 O O . GLY A 1 74 ? 3.165 15.055 1.675 1.00 82.19 74 GLY A O 1
ATOM 606 N N . ASP A 1 75 ? 2.701 15.701 3.766 1.00 85.06 75 ASP A N 1
ATOM 607 C CA . ASP A 1 75 ? 2.587 14.328 4.281 1.00 85.06 75 ASP A CA 1
ATOM 608 C C . ASP A 1 75 ? 1.442 13.571 3.601 1.00 85.06 75 ASP A C 1
ATOM 610 O O . ASP A 1 75 ? 1.511 12.356 3.426 1.00 85.06 75 ASP A O 1
ATOM 614 N N . MET A 1 76 ? 0.374 14.276 3.214 1.00 88.19 76 MET A N 1
ATOM 615 C CA . MET A 1 76 ? -0.763 13.670 2.527 1.00 88.19 76 MET A CA 1
ATOM 616 C C . MET A 1 76 ? -0.362 13.121 1.157 1.00 88.19 76 MET A C 1
ATOM 618 O O . MET A 1 76 ? -0.797 12.027 0.794 1.00 88.19 76 MET A O 1
ATOM 622 N N . GLU A 1 77 ? 0.491 13.836 0.423 1.00 90.00 77 GLU A N 1
ATOM 623 C CA . GLU A 1 77 ? 0.993 13.395 -0.881 1.00 90.00 77 GLU A CA 1
ATOM 624 C C . GLU A 1 77 ? 1.832 12.119 -0.750 1.00 90.00 77 GLU A C 1
ATOM 626 O O . GLU A 1 77 ? 1.601 11.149 -1.478 1.00 90.00 77 GLU A O 1
ATOM 631 N N . PHE A 1 78 ? 2.738 12.069 0.235 1.00 91.00 78 PHE A N 1
ATOM 632 C CA . PHE A 1 78 ? 3.523 10.865 0.514 1.00 91.00 78 PHE A CA 1
ATOM 633 C C . PHE A 1 78 ? 2.629 9.698 0.933 1.00 91.00 78 PHE A C 1
ATOM 635 O O . PHE A 1 78 ? 2.662 8.642 0.305 1.00 91.00 78 PHE A O 1
ATOM 642 N N . LEU A 1 79 ? 1.804 9.876 1.965 1.00 93.25 79 LEU A N 1
ATOM 643 C CA . LEU A 1 79 ? 0.991 8.792 2.518 1.00 93.25 79 LEU A CA 1
ATOM 644 C C . LEU A 1 79 ? -0.008 8.234 1.498 1.00 93.25 79 LEU A C 1
ATOM 646 O O . LEU A 1 79 ? -0.266 7.033 1.496 1.00 93.25 79 LEU A O 1
ATOM 650 N N . THR A 1 80 ? -0.527 9.072 0.597 1.00 95.06 80 THR A N 1
ATOM 651 C CA . THR A 1 80 ? -1.408 8.617 -0.488 1.00 95.06 80 THR A CA 1
ATOM 652 C C . THR A 1 80 ? -0.662 7.710 -1.468 1.00 95.06 80 THR A C 1
ATOM 654 O O . THR A 1 80 ? -1.162 6.632 -1.781 1.00 95.06 80 THR A O 1
ATOM 657 N N . ALA A 1 81 ? 0.541 8.096 -1.910 1.00 95.19 81 ALA A N 1
ATOM 658 C CA . ALA A 1 81 ? 1.364 7.271 -2.800 1.00 95.19 81 ALA A CA 1
ATOM 659 C C . ALA A 1 81 ? 1.751 5.931 -2.151 1.00 95.19 81 ALA A C 1
ATOM 661 O O . ALA A 1 81 ? 1.635 4.875 -2.773 1.00 95.19 81 ALA A O 1
ATOM 662 N N . TRP A 1 82 ? 2.137 5.967 -0.872 1.00 95.62 82 TRP A N 1
ATOM 663 C CA . TRP A 1 82 ? 2.439 4.778 -0.072 1.00 95.62 82 TRP A CA 1
ATOM 664 C C . TRP A 1 82 ? 1.243 3.819 0.027 1.00 95.62 82 TRP A C 1
ATOM 666 O O . TRP A 1 82 ? 1.389 2.622 -0.222 1.00 95.62 82 TRP A O 1
ATOM 676 N N . LEU A 1 83 ? 0.061 4.339 0.369 1.00 97.31 83 LEU A N 1
ATOM 677 C CA . LEU A 1 83 ? -1.165 3.548 0.482 1.00 97.31 83 LEU A CA 1
ATOM 678 C C . LEU A 1 83 ? -1.587 2.943 -0.858 1.00 97.31 83 LEU A C 1
ATOM 680 O O . LEU A 1 83 ? -1.952 1.771 -0.905 1.00 97.31 83 LEU A O 1
ATOM 684 N N . GLU A 1 84 ? -1.544 3.719 -1.944 1.00 97.88 84 GLU A N 1
ATOM 685 C CA . GLU A 1 84 ? -1.935 3.225 -3.268 1.00 97.88 84 GLU A CA 1
ATOM 686 C C . GLU A 1 84 ? -1.014 2.119 -3.757 1.00 97.88 84 GLU A C 1
ATOM 688 O O . GLU A 1 84 ? -1.507 1.099 -4.234 1.00 97.88 84 GLU A O 1
ATOM 693 N N . LEU A 1 85 ? 0.300 2.274 -3.580 1.00 97.06 85 LEU A N 1
ATOM 694 C CA . LEU A 1 85 ? 1.249 1.224 -3.926 1.00 97.06 85 LEU A CA 1
ATOM 695 C C . LEU A 1 85 ? 1.007 -0.044 -3.094 1.00 97.06 85 LEU A C 1
ATOM 697 O O . LEU A 1 85 ? 0.969 -1.140 -3.649 1.00 97.06 85 LEU A O 1
ATOM 701 N N . LEU A 1 86 ? 0.795 0.086 -1.781 1.00 96.94 86 LEU A N 1
ATOM 702 C CA . LEU A 1 86 ? 0.537 -1.057 -0.902 1.00 96.94 86 LEU A CA 1
ATOM 703 C C . LEU A 1 86 ? -0.740 -1.816 -1.296 1.00 96.94 86 LEU A C 1
ATOM 705 O O . LEU A 1 86 ? -0.735 -3.046 -1.399 1.00 96.94 86 LEU A O 1
ATOM 709 N N . VAL A 1 87 ? -1.830 -1.085 -1.540 1.00 97.69 87 VAL A N 1
ATOM 710 C CA . VAL A 1 87 ? -3.112 -1.645 -1.990 1.00 97.69 87 VAL A CA 1
ATOM 711 C C . VAL A 1 87 ? -2.963 -2.307 -3.357 1.00 97.69 87 VAL A C 1
ATOM 713 O O . VAL A 1 87 ? -3.456 -3.418 -3.549 1.00 97.69 87 VAL A O 1
ATOM 716 N N . LEU A 1 88 ? -2.242 -1.674 -4.286 1.00 97.06 88 LEU A N 1
ATOM 717 C CA . LEU A 1 88 ? -1.980 -2.216 -5.616 1.00 97.06 88 LEU A CA 1
ATOM 718 C C . LEU A 1 88 ? -1.219 -3.543 -5.539 1.00 97.06 88 LEU A C 1
ATOM 720 O O . LEU A 1 88 ? -1.679 -4.534 -6.098 1.00 97.06 88 LEU A O 1
ATOM 724 N N . LEU A 1 89 ? -0.110 -3.603 -4.800 1.00 95.25 89 LEU A N 1
ATOM 725 C CA . LEU A 1 89 ? 0.676 -4.832 -4.631 1.00 95.25 89 LEU A CA 1
ATOM 726 C C . LEU A 1 89 ? -0.143 -5.958 -3.987 1.00 95.25 89 LEU A C 1
ATOM 728 O O . LEU A 1 89 ? -0.028 -7.116 -4.388 1.00 95.25 89 LEU A O 1
ATOM 732 N N . THR A 1 90 ? -1.001 -5.608 -3.026 1.00 94.94 90 THR A N 1
ATOM 733 C CA . THR A 1 90 ? -1.902 -6.561 -2.366 1.00 94.94 90 THR A CA 1
ATOM 734 C C . THR A 1 90 ? -2.947 -7.111 -3.338 1.00 94.94 90 THR A C 1
ATOM 736 O O . THR A 1 90 ? -3.143 -8.323 -3.415 1.00 94.94 90 THR A O 1
ATOM 739 N N . ASN A 1 91 ? -3.596 -6.244 -4.120 1.00 95.19 91 ASN A N 1
ATOM 740 C CA . ASN A 1 91 ? -4.577 -6.648 -5.133 1.00 95.19 91 ASN A CA 1
ATOM 741 C C . ASN A 1 91 ? -3.934 -7.482 -6.249 1.00 95.19 91 ASN A C 1
ATOM 743 O O . ASN A 1 91 ? -4.543 -8.421 -6.760 1.00 95.19 91 ASN A O 1
ATOM 747 N N . LEU A 1 92 ? -2.672 -7.194 -6.566 1.00 94.00 92 LEU A N 1
ATOM 748 C CA . LEU A 1 92 ? -1.830 -7.998 -7.445 1.00 94.00 92 LEU A CA 1
ATOM 749 C C . LEU A 1 92 ? -1.225 -9.217 -6.742 1.00 94.00 92 LEU A C 1
ATOM 751 O O . LEU A 1 92 ? -0.338 -9.843 -7.310 1.00 94.00 92 LEU A O 1
ATOM 755 N N . GLN A 1 93 ? -1.679 -9.592 -5.544 1.00 92.56 93 GLN A N 1
ATOM 756 C CA . GLN A 1 93 ? -1.269 -10.814 -4.841 1.00 92.56 93 GLN A CA 1
ATOM 757 C C . GLN A 1 93 ? 0.257 -11.025 -4.822 1.00 92.56 93 GLN A C 1
ATOM 759 O O . GLN A 1 93 ? 0.742 -12.147 -4.983 1.00 92.56 93 GLN A O 1
ATOM 764 N N . VAL A 1 94 ? 1.024 -9.938 -4.702 1.00 92.56 94 VAL A N 1
ATOM 765 C CA . VAL A 1 94 ? 2.475 -10.019 -4.519 1.00 92.56 94 VAL A CA 1
ATOM 766 C C . VAL A 1 94 ? 2.735 -10.647 -3.154 1.00 92.56 94 VAL A C 1
ATOM 768 O O . VAL A 1 94 ? 2.015 -10.370 -2.193 1.00 92.56 94 VAL A O 1
ATOM 771 N N . ASP A 1 95 ? 3.739 -11.520 -3.073 1.00 92.56 95 ASP A N 1
ATOM 772 C CA . ASP A 1 95 ? 4.069 -12.201 -1.825 1.00 92.56 95 ASP A CA 1
ATOM 773 C C . ASP A 1 95 ? 4.338 -11.190 -0.701 1.00 92.56 95 ASP A C 1
ATOM 775 O O . ASP A 1 95 ? 4.991 -10.165 -0.908 1.00 92.56 95 ASP A O 1
ATOM 779 N N . ILE A 1 96 ? 3.833 -11.483 0.498 1.00 92.12 96 ILE A N 1
ATOM 780 C CA . ILE A 1 96 ? 3.897 -10.571 1.644 1.00 92.12 96 ILE A CA 1
ATOM 781 C C . ILE A 1 96 ? 5.348 -10.187 1.970 1.00 92.12 96 ILE A C 1
ATOM 783 O O . ILE A 1 96 ? 5.612 -9.033 2.319 1.00 92.12 96 ILE A O 1
ATOM 787 N N . ASP A 1 97 ? 6.302 -11.113 1.852 1.00 90.88 97 ASP A N 1
ATOM 788 C CA . ASP A 1 97 ? 7.705 -10.812 2.133 1.00 90.88 97 ASP A CA 1
ATOM 789 C C . ASP A 1 97 ? 8.324 -9.915 1.055 1.00 90.88 97 ASP A C 1
ATOM 791 O O . ASP A 1 97 ? 9.137 -9.044 1.380 1.00 90.88 97 ASP A O 1
ATOM 795 N N . ASP A 1 98 ? 7.902 -10.056 -0.202 1.00 92.94 98 A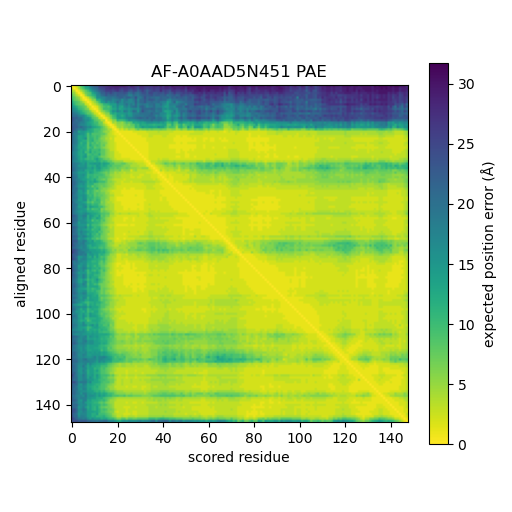SP A N 1
ATOM 796 C CA . ASP A 1 98 ? 8.314 -9.165 -1.288 1.00 92.94 98 ASP A CA 1
ATOM 797 C C . ASP A 1 98 ? 7.708 -7.763 -1.124 1.00 92.94 98 ASP A C 1
ATOM 799 O O . ASP A 1 98 ? 8.428 -6.770 -1.266 1.00 92.94 98 ASP A O 1
ATOM 803 N N . VAL A 1 99 ? 6.434 -7.663 -0.719 1.00 93.31 99 VAL A N 1
ATOM 804 C CA . VAL A 1 99 ? 5.800 -6.382 -0.360 1.00 93.31 99 VAL A CA 1
ATOM 805 C C . VAL A 1 99 ? 6.586 -5.702 0.760 1.00 93.31 99 VAL A C 1
ATOM 807 O O . VAL A 1 99 ? 7.005 -4.556 0.607 1.00 93.31 99 VAL A O 1
ATOM 810 N N . ARG A 1 100 ? 6.874 -6.410 1.860 1.00 92.19 100 ARG A N 1
ATOM 811 C CA . ARG A 1 100 ? 7.649 -5.866 2.991 1.00 92.19 100 ARG A CA 1
ATOM 812 C C . ARG A 1 100 ? 9.029 -5.370 2.569 1.00 92.19 100 ARG A C 1
ATOM 814 O O . ARG A 1 100 ? 9.460 -4.305 3.019 1.00 92.19 100 ARG A O 1
ATOM 821 N N . ARG A 1 101 ? 9.738 -6.125 1.722 1.00 91.25 101 ARG A N 1
ATOM 822 C CA . ARG A 1 101 ? 11.062 -5.735 1.206 1.00 91.25 101 ARG A CA 1
ATOM 823 C C . ARG A 1 101 ? 10.980 -4.478 0.354 1.00 91.25 101 ARG A C 1
ATOM 825 O O . ARG A 1 101 ? 11.796 -3.577 0.546 1.00 91.25 101 ARG A O 1
ATOM 832 N N . LEU A 1 102 ? 10.006 -4.407 -0.551 1.00 92.25 102 LEU A N 1
ATOM 833 C CA . LEU A 1 102 ? 9.824 -3.257 -1.428 1.00 92.25 102 LEU A CA 1
ATOM 834 C C . LEU A 1 102 ? 9.472 -2.006 -0.619 1.00 92.25 102 LEU A C 1
ATOM 836 O O . LEU A 1 102 ? 10.150 -0.989 -0.750 1.00 92.25 102 LEU A O 1
ATOM 840 N N . MET A 1 103 ? 8.485 -2.106 0.276 1.00 91.88 103 MET A N 1
ATOM 841 C CA . MET A 1 103 ? 8.078 -1.006 1.152 1.00 91.88 103 MET A CA 1
ATOM 842 C C . MET A 1 103 ? 9.254 -0.539 2.017 1.00 91.88 103 MET A C 1
ATOM 844 O O . MET A 1 103 ? 9.581 0.644 2.009 1.00 91.88 103 MET A O 1
ATOM 848 N N . SER A 1 104 ? 9.995 -1.461 2.644 1.00 91.44 104 SER A N 1
ATOM 849 C CA . SER A 1 104 ? 11.208 -1.119 3.403 1.00 91.44 104 SER A CA 1
ATOM 850 C C . SER A 1 104 ? 12.240 -0.379 2.545 1.00 91.44 104 SER A C 1
ATOM 852 O O . SER A 1 104 ? 12.822 0.612 2.986 1.00 91.44 104 SER A O 1
ATOM 854 N N . HIS A 1 105 ? 12.476 -0.829 1.309 1.00 90.56 105 HIS A N 1
ATOM 855 C CA . HIS A 1 105 ? 13.430 -0.172 0.418 1.00 90.56 105 HIS A CA 1
ATOM 856 C C . HIS A 1 105 ? 13.001 1.265 0.095 1.00 90.56 105 HIS A C 1
ATOM 858 O O . HIS A 1 105 ? 13.832 2.172 0.127 1.00 90.56 105 HIS A O 1
ATOM 864 N N . ILE A 1 106 ? 11.712 1.492 -0.167 1.00 90.94 106 ILE A N 1
ATOM 865 C CA . ILE A 1 106 ? 11.175 2.830 -0.442 1.00 90.94 106 ILE A CA 1
ATOM 866 C C . ILE A 1 106 ? 11.330 3.742 0.783 1.00 90.94 106 ILE A C 1
ATOM 868 O O . ILE A 1 106 ? 11.699 4.904 0.603 1.00 90.94 106 ILE A O 1
ATOM 872 N N . THR A 1 107 ? 11.127 3.232 2.009 1.00 89.19 107 THR A N 1
ATOM 873 C CA . THR A 1 107 ? 11.322 4.011 3.251 1.00 89.19 107 THR A CA 1
ATOM 874 C C . THR A 1 107 ? 12.758 4.510 3.364 1.00 89.19 107 THR A C 1
ATOM 876 O O . THR A 1 107 ? 12.999 5.694 3.593 1.00 89.19 107 THR A O 1
ATOM 879 N N . TRP A 1 108 ? 13.724 3.600 3.223 1.00 89.06 108 TRP A N 1
ATOM 880 C CA . TRP A 1 108 ? 15.122 3.874 3.562 1.00 89.06 108 TRP A CA 1
ATOM 881 C C . TRP A 1 108 ? 15.925 4.469 2.404 1.00 89.06 108 TRP A C 1
ATOM 883 O O . TRP A 1 108 ? 16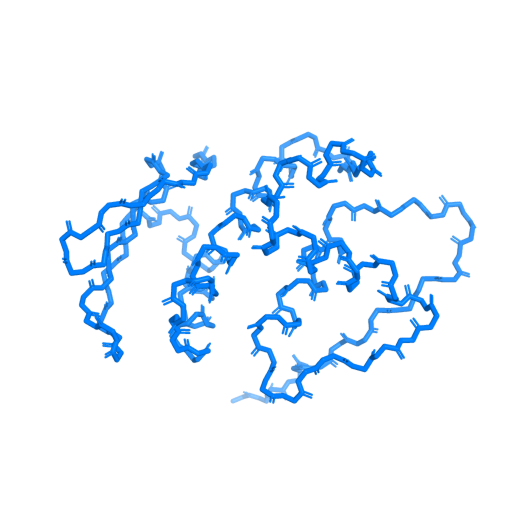.953 5.108 2.631 1.00 89.06 108 TRP A O 1
ATOM 893 N N . HIS A 1 109 ? 15.448 4.318 1.168 1.00 89.44 109 HIS A N 1
ATOM 894 C CA . HIS A 1 109 ? 16.097 4.832 -0.034 1.00 89.44 109 HIS A CA 1
ATOM 895 C C . HIS A 1 109 ? 15.192 5.820 -0.774 1.00 89.44 109 HIS A C 1
ATOM 897 O O . HIS A 1 109 ? 14.887 5.688 -1.962 1.00 89.44 109 HIS A O 1
ATOM 903 N N . SER A 1 110 ? 14.820 6.892 -0.074 1.00 84.25 110 SER A N 1
ATOM 904 C CA . SER A 1 110 ? 13.936 7.965 -0.550 1.00 84.25 110 SER A CA 1
ATOM 905 C C . SER A 1 110 ? 14.447 8.755 -1.762 1.00 84.25 110 SER A C 1
ATOM 907 O O . SER A 1 110 ? 13.752 9.649 -2.230 1.00 84.25 110 SER A O 1
ATOM 909 N N . LYS A 1 111 ? 15.602 8.409 -2.356 1.00 88.06 111 LYS A N 1
ATOM 910 C CA . LYS A 1 111 ? 16.133 8.982 -3.616 1.00 88.06 111 LYS A CA 1
ATOM 911 C C . LYS A 1 111 ? 16.186 8.002 -4.800 1.00 88.06 111 LYS A C 1
ATOM 913 O O . LYS A 1 111 ? 16.390 8.437 -5.929 1.00 88.06 111 LYS A O 1
ATOM 918 N N . THR A 1 112 ? 15.952 6.712 -4.571 1.00 89.62 112 THR A N 1
ATOM 919 C CA . THR A 1 112 ? 15.924 5.693 -5.628 1.00 89.62 112 THR A CA 1
ATOM 920 C C . THR A 1 112 ? 14.714 5.874 -6.543 1.00 89.62 112 THR A C 1
ATOM 922 O O . THR A 1 112 ? 13.585 5.638 -6.130 1.00 89.62 112 THR A O 1
ATOM 925 N N . ALA A 1 113 ? 14.943 6.285 -7.791 1.00 91.81 113 ALA A N 1
ATOM 926 C CA . ALA A 1 113 ? 13.871 6.516 -8.761 1.00 91.81 113 ALA A CA 1
ATOM 927 C C . ALA A 1 113 ? 13.195 5.218 -9.232 1.00 91.81 113 ALA A C 1
ATOM 929 O O . ALA A 1 113 ? 11.970 5.167 -9.331 1.00 91.81 113 ALA A O 1
ATOM 930 N N . ALA A 1 114 ? 13.995 4.179 -9.484 1.00 94.12 114 ALA A N 1
ATOM 931 C CA . ALA A 1 114 ? 13.520 2.897 -9.983 1.00 94.12 114 ALA A CA 1
ATOM 932 C C . ALA A 1 114 ? 14.044 1.735 -9.133 1.00 94.12 114 ALA A C 1
ATOM 934 O O . ALA A 1 114 ? 15.217 1.720 -8.757 1.00 94.12 114 ALA A O 1
ATOM 935 N N . ILE A 1 115 ? 13.180 0.763 -8.843 1.00 94.38 115 ILE A N 1
ATOM 936 C CA . ILE A 1 115 ? 13.515 -0.450 -8.089 1.00 94.38 115 ILE A CA 1
ATOM 937 C C . ILE A 1 115 ? 13.136 -1.658 -8.933 1.00 94.38 115 ILE A C 1
ATOM 939 O O . ILE A 1 115 ? 11.988 -1.775 -9.355 1.00 94.38 115 ILE A O 1
ATOM 943 N N . TRP A 1 116 ? 14.090 -2.561 -9.156 1.00 93.50 116 TRP A N 1
ATOM 944 C CA . TRP A 1 116 ? 13.869 -3.818 -9.867 1.00 93.50 116 TRP A CA 1
ATOM 945 C C . TRP A 1 116 ? 14.087 -4.982 -8.908 1.00 93.50 116 TRP A C 1
ATOM 947 O O . TRP A 1 116 ? 15.144 -5.082 -8.284 1.00 93.50 116 TRP A O 1
ATOM 957 N N . THR A 1 117 ? 13.093 -5.856 -8.776 1.00 90.62 117 THR A N 1
ATOM 958 C CA . THR A 1 117 ? 13.182 -7.025 -7.898 1.00 90.62 117 THR A CA 1
ATOM 959 C C . THR A 1 117 ? 12.515 -8.236 -8.526 1.00 90.62 117 THR A C 1
ATOM 961 O O . THR A 1 117 ? 11.461 -8.132 -9.149 1.00 90.62 117 THR A O 1
ATOM 964 N N . ASN A 1 118 ? 13.128 -9.403 -8.346 1.00 89.75 118 ASN A N 1
ATOM 965 C CA . ASN A 1 118 ? 12.494 -10.667 -8.694 1.00 89.75 118 ASN A CA 1
ATOM 966 C C . ASN A 1 118 ? 11.587 -11.088 -7.542 1.00 89.75 118 ASN A C 1
ATOM 968 O O . ASN A 1 118 ? 12.023 -11.126 -6.393 1.00 89.75 118 ASN A O 1
ATOM 972 N N . THR A 1 119 ? 10.347 -11.412 -7.874 1.00 87.31 119 THR A N 1
ATOM 973 C CA . THR A 1 119 ? 9.342 -11.945 -6.952 1.00 87.31 119 THR A CA 1
ATOM 974 C C . THR A 1 119 ? 8.877 -13.305 -7.449 1.00 87.31 119 THR A C 1
ATOM 976 O O . THR A 1 119 ? 9.153 -13.690 -8.589 1.00 87.31 119 THR A O 1
ATOM 979 N N . MET A 1 120 ? 8.093 -14.017 -6.642 1.00 85.12 120 MET A N 1
ATOM 980 C CA . MET A 1 120 ? 7.423 -15.243 -7.102 1.00 85.12 120 MET A CA 1
ATOM 981 C C . MET A 1 120 ? 6.453 -14.993 -8.271 1.00 85.12 120 MET A C 1
ATOM 983 O O . MET A 1 120 ? 6.152 -15.917 -9.024 1.00 85.12 120 MET A O 1
ATOM 987 N N . ARG A 1 121 ? 5.989 -13.748 -8.458 1.00 81.44 121 ARG A N 1
ATOM 988 C CA . ARG A 1 121 ? 5.167 -13.349 -9.607 1.00 81.44 121 ARG A CA 1
ATOM 989 C C . ARG A 1 121 ? 5.986 -12.940 -10.830 1.00 81.44 121 ARG A C 1
ATOM 991 O O . ARG A 1 121 ? 5.373 -12.688 -11.856 1.00 81.44 121 ARG A O 1
ATOM 998 N N . GLY A 1 122 ? 7.316 -12.907 -10.756 1.00 87.75 122 GLY A N 1
ATOM 999 C CA . GLY A 1 122 ? 8.204 -12.484 -11.840 1.00 87.75 122 GLY A CA 1
ATOM 1000 C C . GLY A 1 122 ? 8.930 -11.174 -11.540 1.00 87.75 122 GLY A C 1
ATOM 1001 O O . GLY A 1 122 ? 9.072 -10.778 -10.377 1.00 87.75 122 GLY A O 1
ATOM 1002 N N . LEU A 1 123 ? 9.434 -10.520 -12.588 1.00 92.12 123 LEU A N 1
ATOM 1003 C CA . LEU A 1 123 ? 10.179 -9.270 -12.457 1.00 92.12 123 LEU A CA 1
ATOM 1004 C C . LEU A 1 123 ? 9.213 -8.119 -12.166 1.00 92.12 123 LEU A C 1
ATOM 1006 O O . LEU A 1 123 ? 8.355 -7.801 -12.9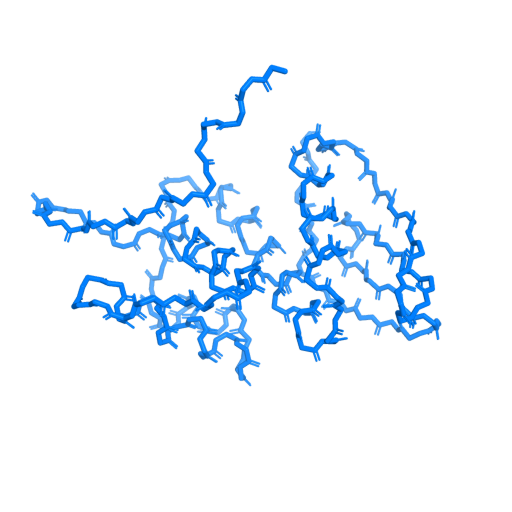89 1.00 92.12 123 LEU A O 1
ATOM 1010 N N . VAL A 1 124 ? 9.401 -7.484 -11.014 1.00 94.19 124 VAL A N 1
ATOM 1011 C CA . VAL A 1 124 ? 8.716 -6.254 -10.623 1.00 94.19 124 VAL A CA 1
ATOM 1012 C C . VAL A 1 124 ? 9.640 -5.075 -10.887 1.00 94.19 124 VAL A C 1
ATOM 1014 O O . VAL A 1 124 ? 10.775 -5.051 -10.403 1.00 94.19 124 VAL A O 1
ATOM 1017 N N . GLN A 1 125 ? 9.143 -4.088 -11.626 1.00 96.00 125 GLN A N 1
ATOM 1018 C CA . GLN A 1 125 ? 9.810 -2.813 -11.859 1.00 96.00 125 GLN A CA 1
ATOM 1019 C C . GLN A 1 125 ? 8.928 -1.701 -11.303 1.00 96.00 125 GLN A C 1
ATOM 1021 O O . GLN A 1 125 ? 7.798 -1.514 -11.739 1.00 96.00 125 GLN A O 1
ATOM 1026 N N . LEU A 1 126 ? 9.432 -0.973 -10.317 1.00 96.50 126 LEU A N 1
ATOM 1027 C CA . LEU A 1 126 ? 8.742 0.161 -9.721 1.00 96.50 126 LEU A CA 1
ATOM 1028 C C . LEU A 1 126 ? 9.444 1.448 -10.144 1.00 96.50 126 LEU A C 1
ATOM 1030 O O . LEU A 1 126 ? 10.594 1.653 -9.765 1.00 96.50 126 LEU A O 1
ATOM 1034 N N . HIS A 1 127 ? 8.741 2.319 -10.859 1.00 96.50 127 HIS A N 1
ATOM 1035 C CA . HIS A 1 127 ? 9.155 3.668 -11.246 1.00 96.50 127 HIS A CA 1
ATOM 1036 C C . HIS A 1 127 ? 8.392 4.678 -10.392 1.00 96.50 127 HIS A C 1
ATOM 1038 O O . HIS A 1 127 ? 7.286 5.122 -10.709 1.00 96.50 127 HIS A O 1
ATOM 1044 N N . ARG A 1 128 ? 8.940 4.983 -9.216 1.00 93.38 128 ARG A N 1
ATOM 1045 C CA . ARG A 1 128 ? 8.133 5.588 -8.150 1.00 93.38 128 ARG A CA 1
ATOM 1046 C C . ARG A 1 128 ? 7.776 7.055 -8.399 1.00 93.38 128 ARG A C 1
ATOM 1048 O O . ARG A 1 128 ? 6.764 7.529 -7.896 1.00 93.38 128 ARG A O 1
ATOM 1055 N N . PHE A 1 129 ? 8.630 7.789 -9.110 1.00 95.19 129 PHE A N 1
ATOM 1056 C CA . PHE A 1 129 ? 8.427 9.217 -9.370 1.00 95.19 129 PHE A CA 1
ATOM 1057 C C . PHE A 1 129 ? 7.551 9.460 -10.595 1.00 95.19 129 PHE A C 1
ATOM 1059 O O . PHE A 1 129 ? 7.073 10.570 -10.805 1.00 95.19 129 PHE A O 1
ATOM 1066 N N . GLU A 1 130 ? 7.359 8.419 -11.389 1.00 96.25 130 GLU A N 1
ATOM 1067 C CA . GLU A 1 130 ? 6.457 8.349 -12.523 1.00 96.25 130 GLU A CA 1
ATOM 1068 C C . GLU A 1 130 ? 5.099 7.767 -12.095 1.00 96.25 130 GLU A C 1
ATOM 1070 O O . GLU A 1 130 ? 4.100 7.988 -12.772 1.00 96.25 130 GLU A O 1
ATOM 1075 N N . GLY A 1 131 ? 5.044 7.092 -10.937 1.00 96.44 131 GLY A N 1
ATOM 1076 C CA . GLY A 1 131 ? 3.829 6.463 -10.421 1.00 96.44 131 GLY A CA 1
ATOM 1077 C C . GLY A 1 131 ? 3.480 5.181 -11.170 1.00 96.44 131 GLY A C 1
ATOM 1078 O O . GLY A 1 131 ? 2.306 4.901 -11.393 1.00 96.44 131 GLY A O 1
ATOM 1079 N N . GLU A 1 132 ? 4.489 4.420 -11.598 1.00 97.81 132 GLU A N 1
ATOM 1080 C CA . GLU A 1 132 ? 4.313 3.251 -12.456 1.00 97.81 132 GLU A CA 1
ATOM 1081 C C . GLU A 1 132 ? 4.902 1.988 -11.819 1.00 97.81 132 GLU A C 1
ATOM 1083 O O . GLU A 1 132 ? 5.993 1.990 -11.244 1.00 97.81 132 GLU A O 1
ATOM 1088 N N . LEU A 1 133 ? 4.151 0.896 -11.916 1.00 97.19 133 LEU A N 1
ATOM 1089 C CA . LEU A 1 133 ? 4.529 -0.441 -11.483 1.00 97.19 133 LEU A CA 1
ATOM 1090 C C . LEU A 1 133 ? 4.349 -1.391 -12.667 1.00 97.19 133 LEU A C 1
ATOM 1092 O O . LEU A 1 133 ? 3.258 -1.481 -13.222 1.00 97.19 133 LEU A O 1
ATOM 1096 N N . ILE A 1 134 ? 5.401 -2.118 -13.025 1.00 96.62 134 ILE A N 1
ATOM 1097 C CA . ILE A 1 134 ? 5.400 -3.083 -14.122 1.00 96.62 134 ILE A CA 1
ATOM 1098 C C . ILE A 1 134 ? 5.656 -4.472 -13.547 1.00 96.62 134 ILE A C 1
ATOM 1100 O O . ILE A 1 134 ? 6.650 -4.676 -12.845 1.00 96.62 134 ILE A O 1
ATOM 1104 N N . ILE A 1 135 ? 4.781 -5.431 -13.846 1.00 94.12 135 ILE A N 1
ATOM 1105 C CA . ILE A 1 135 ? 4.946 -6.841 -13.465 1.00 94.12 135 ILE A CA 1
ATOM 1106 C C . ILE A 1 135 ? 4.703 -7.696 -14.703 1.00 94.12 135 ILE A C 1
ATOM 1108 O O . ILE A 1 135 ? 3.607 -7.676 -15.246 1.00 94.12 135 ILE A O 1
ATOM 1112 N N . ASN A 1 136 ? 5.713 -8.449 -15.149 1.00 88.19 136 ASN A N 1
ATOM 1113 C CA . ASN A 1 136 ? 5.631 -9.276 -16.367 1.00 88.19 136 ASN A CA 1
ATOM 1114 C C . ASN A 1 136 ? 5.067 -8.523 -17.586 1.00 88.19 136 ASN A C 1
ATOM 1116 O O . ASN A 1 136 ? 4.173 -9.027 -18.256 1.00 88.19 136 ASN A O 1
ATOM 1120 N N . GLU A 1 137 ? 5.577 -7.317 -17.854 1.00 88.38 137 GLU A N 1
ATOM 1121 C CA . GLU A 1 137 ? 5.143 -6.456 -18.973 1.00 88.38 137 GLU A CA 1
ATOM 1122 C C . GLU A 1 137 ? 3.734 -5.850 -18.826 1.00 88.38 137 GLU A C 1
ATOM 1124 O O . GLU A 1 137 ? 3.322 -5.052 -19.664 1.00 88.38 137 GLU A O 1
ATOM 1129 N N . GLU A 1 138 ? 3.000 -6.149 -17.751 1.00 94.56 138 GLU A N 1
ATOM 1130 C CA . GLU A 1 138 ? 1.747 -5.464 -17.433 1.00 94.56 138 GLU A CA 1
ATOM 1131 C C . GLU A 1 138 ? 2.024 -4.174 -16.661 1.00 94.56 138 GLU A C 1
ATOM 1133 O O . GLU A 1 138 ? 2.759 -4.179 -15.672 1.00 94.56 138 GLU A O 1
ATOM 1138 N N . HIS A 1 139 ? 1.407 -3.079 -17.107 1.00 96.88 139 HIS A N 1
ATOM 1139 C CA . HIS A 1 139 ? 1.603 -1.742 -16.559 1.00 96.88 139 HIS A CA 1
ATOM 1140 C C . HIS A 1 139 ? 0.455 -1.345 -15.634 1.00 96.88 139 HIS A C 1
ATOM 1142 O O . HIS A 1 139 ? -0.721 -1.405 -16.001 1.00 96.88 139 HIS A O 1
ATOM 1148 N N . TYR A 1 140 ? 0.817 -0.861 -14.454 1.00 97.12 140 TYR A N 1
ATOM 1149 C CA . TYR A 1 140 ? -0.092 -0.385 -13.427 1.00 97.12 140 TYR A CA 1
ATOM 1150 C C . TYR A 1 140 ? 0.326 1.007 -12.967 1.00 97.12 140 TYR A C 1
ATOM 1152 O O . TYR A 1 140 ? 1.514 1.320 -12.896 1.00 97.12 140 TYR A O 1
ATOM 1160 N N . THR A 1 141 ? -0.651 1.840 -12.618 1.00 97.12 141 THR A N 1
ATOM 1161 C CA . THR A 1 141 ? -0.411 3.231 -12.218 1.00 97.12 141 THR A CA 1
ATOM 1162 C C . THR A 1 141 ? -0.883 3.499 -10.800 1.00 97.12 141 THR A C 1
ATOM 1164 O O . THR A 1 141 ? -1.924 2.995 -10.379 1.00 97.12 141 THR A O 1
ATOM 1167 N N . PHE A 1 142 ? -0.166 4.368 -10.105 1.00 96.25 142 PHE A N 1
ATOM 1168 C CA . PHE 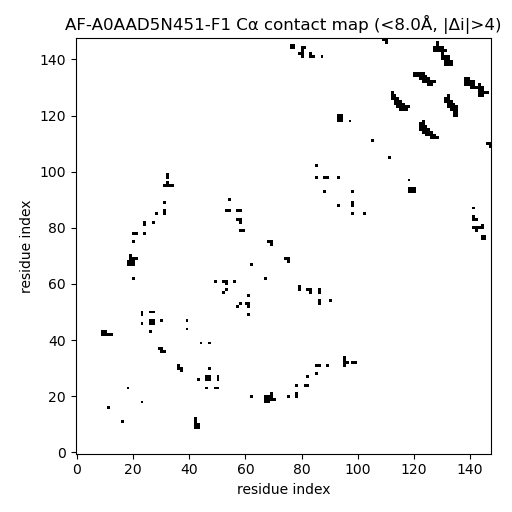A 1 142 ? -0.518 4.902 -8.797 1.00 96.25 142 PHE A CA 1
ATOM 1169 C C . PHE A 1 142 ? -0.025 6.354 -8.689 1.00 96.25 142 PHE A C 1
ATOM 1171 O O . PHE A 1 142 ? 0.621 6.884 -9.592 1.00 96.25 142 PHE A O 1
ATOM 1178 N N . THR A 1 143 ? -0.354 7.033 -7.596 1.00 95.56 143 THR A N 1
ATOM 1179 C CA . THR A 1 143 ? 0.094 8.403 -7.335 1.00 95.56 143 THR A CA 1
ATOM 1180 C C . THR A 1 143 ? 1.620 8.459 -7.272 1.00 95.56 143 THR A C 1
ATOM 1182 O O . THR A 1 143 ? 2.203 7.797 -6.415 1.00 95.56 143 THR A O 1
ATOM 1185 N N . PRO A 1 144 ? 2.285 9.275 -8.104 1.00 95.94 144 PRO A N 1
ATOM 1186 C CA . PRO A 1 144 ? 3.728 9.429 -8.026 1.00 95.94 144 PRO A CA 1
ATOM 1187 C C . PRO A 1 144 ? 4.182 9.910 -6.648 1.00 95.94 144 PRO A C 1
ATOM 1189 O O . PRO A 1 144 ? 3.557 10.782 -6.042 1.00 95.94 144 PRO A O 1
ATOM 1192 N N . PHE A 1 145 ? 5.305 9.380 -6.171 1.00 93.56 145 PHE A N 1
ATOM 1193 C CA . PHE A 1 145 ? 5.928 9.883 -4.951 1.00 93.56 145 PHE A CA 1
ATOM 1194 C C . PHE A 1 145 ? 6.471 11.303 -5.192 1.00 93.56 145 PHE A C 1
ATOM 1196 O O . PHE A 1 145 ? 7.098 11.540 -6.231 1.00 93.56 145 PHE A O 1
ATOM 1203 N N . PRO A 1 146 ? 6.314 12.242 -4.241 1.00 90.50 146 PRO A N 1
ATOM 1204 C CA . PRO A 1 146 ? 6.943 13.554 -4.352 1.00 90.50 146 PRO A CA 1
ATOM 1205 C C . PRO A 1 146 ? 8.475 13.444 -4.414 1.00 90.50 146 PRO A C 1
ATOM 1207 O O . PRO A 1 146 ? 9.087 12.592 -3.761 1.00 90.50 146 PRO A O 1
ATOM 1210 N N . ARG A 1 147 ? 9.115 14.317 -5.202 1.00 87.44 147 ARG A N 1
ATOM 1211 C CA . ARG A 1 147 ? 10.581 14.433 -5.257 1.00 87.44 147 ARG A CA 1
ATOM 1212 C C . ARG A 1 147 ? 11.047 15.334 -4.110 1.00 87.44 147 ARG A C 1
ATOM 1214 O O . ARG A 1 147 ? 10.688 16.507 -4.087 1.00 87.44 147 ARG A O 1
ATOM 1221 N N . LEU A 1 148 ? 11.818 14.767 -3.178 1.00 70.25 148 LEU A N 1
ATOM 1222 C CA . LEU A 1 148 ? 12.519 15.495 -2.110 1.00 70.25 148 LEU A CA 1
ATOM 1223 C C . LEU A 1 148 ? 13.838 16.095 -2.605 1.00 70.25 148 LEU A C 1
ATOM 1225 O O . LEU A 1 148 ? 14.545 15.398 -3.374 1.00 70.25 148 LEU A O 1
#

Solvent-accessible surface area (backbone atoms only — not comparable to full-atom values): 8874 Å² total; per-residue (Å²): 133,85,93,82,81,94,78,83,85,78,76,80,88,56,92,90,6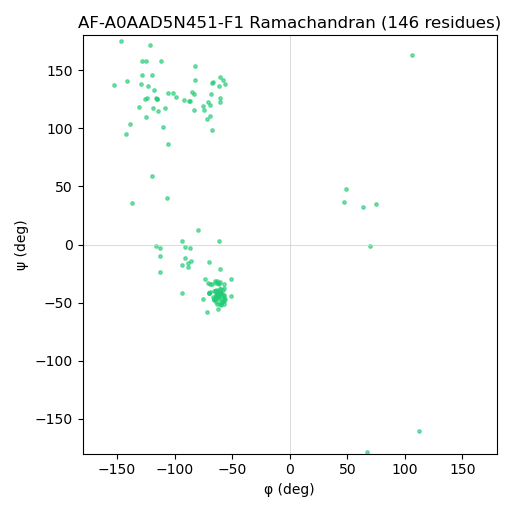8,72,78,38,44,67,57,47,45,54,53,38,54,49,43,73,56,37,94,84,54,68,86,81,40,92,65,43,40,65,50,55,51,50,46,53,42,25,69,76,75,32,48,66,63,47,41,61,76,70,63,50,42,54,98,44,72,69,56,42,50,44,52,49,18,54,47,35,49,53,42,49,42,54,77,66,66,52,53,50,69,56,50,53,51,51,54,51,46,53,70,78,41,76,80,65,53,66,48,79,46,81,49,100,87,40,53,36,38,36,33,42,65,78,12,36,38,33,48,75,88,43,82,44,79,47,57,42,40,75,88,126

Foldseek 3Di:
DDDPDPDDDDADDDPPDDQALVNLLVLLLCQLLPPVHDDDDPRCPVSVVLSVVCLVPNDVVSCVVVVHHDPDVLVVLQSQLLSRVSSVCSNVVFDSVVSVVVSVCCVVVVPDQWDWDQGPQGIWIDRQQQQWIAGPNDIDGGRHHDRD

Sequence (148 aa):
MSGIIRNAGFAWYYPPFEARLWILYEVAEYMLTCSGGILRTPDNEKFVSHVQEMLQVGVRPTIQRHGYRSTYDGDMEFLTAWLELLVLLTNLQVDIDDVRRLMSHITWHSKTAAIWTNTMRGLVQLHRFEGELIINEEHYTFTPFPRL

pLDDT: mean 86.53, std 14.67, range [34.41, 98.25]

Secondary structure (DSSP, 8-state):
-----S--------TT---BHHHHHHHHHHHHH-TT-----TTTHHHHHHHHHHHHH-HHHHHHHTT-B-SSHHHHHHHHHHHHHHHHHHHTT--HHHHHHHHHHHHH-TT-SEEEEEETTEEEEEETTTTEEEETTEEEE-PPPPP-

Radius of gyration: 15.47 Å; Cα contacts (8 Å, |Δi|>4): 171; chains: 1; bounding box: 37×34×43 Å